Protein AF-A0A150UPG4-F1 (afdb_monomer)

Solvent-accessible surface area (backbone atoms only — not comparable to full-atom values): 5009 Å² total; per-residue (Å²): 104,59,50,99,86,68,46,80,48,86,48,70,66,54,48,49,53,55,48,41,57,70,78,56,58,82,77,76,80,80,86,58,73,80,58,68,83,62,72,75,79,78,75,76,81,78,76,76,86,82,62,90,86,70,77,75,87,74,74,69,90,82,75,69,80,81,76,82,134

Foldseek 3Di:
DADPVRHDDPDPVVVVVRVCCVPPPDDDDDDCV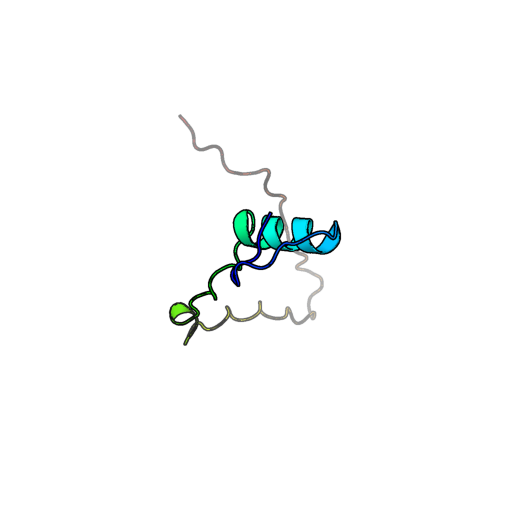VVVPDDDPDPDPDPPPPDPPDPDPPPDPPPDPDDDD

Sequence (69 aa):
MTNSQGEEVTTYKGKADLLAGHFFPEPKPADLSDLQGTRYPEPFPAYSSSNPGQALYIMPPETAPSKPL

Mean predicted aligned error: 17.61 Å

pLDDT: mean 73.86, std 16.45, range [40.22, 94.81]

Structure (mmCIF, N/CA/C/O backbone):
data_AF-A0A150UPG4-F1
#
_entry.id   AF-A0A150UPG4-F1
#
loop_
_atom_site.group_PDB
_atom_site.id
_atom_site.type_symbol
_atom_site.label_atom_id
_atom_site.label_alt_id
_atom_site.label_comp_id
_atom_site.label_asym_id
_atom_site.label_entity_id
_atom_site.label_seq_id
_atom_site.pdbx_PDB_ins_code
_atom_site.Cartn_x
_atom_site.Cartn_y
_atom_site.Cartn_z
_atom_site.occupancy
_atom_site.B_iso_or_equiv
_atom_site.auth_seq_id
_atom_site.auth_comp_id
_atom_site.auth_asym_id
_atom_site.auth_atom_id
_atom_site.pdbx_PDB_model_num
ATOM 1 N N . MET A 1 1 ? -12.100 1.249 24.007 1.00 80.88 1 MET A N 1
ATOM 2 C CA . MET A 1 1 ? -11.396 0.722 22.815 1.00 80.88 1 MET A CA 1
ATOM 3 C C . MET A 1 1 ? -10.240 -0.107 23.334 1.00 80.88 1 MET A C 1
ATOM 5 O O . MET A 1 1 ? -9.556 0.379 24.228 1.00 80.88 1 MET A O 1
ATOM 9 N N . THR A 1 2 ? -10.073 -1.336 22.858 1.00 90.06 2 THR A N 1
ATOM 10 C CA . THR A 1 2 ? -9.019 -2.248 23.325 1.00 90.06 2 THR A CA 1
ATOM 11 C C . THR A 1 2 ? -7.984 -2.473 22.229 1.00 90.06 2 THR A C 1
ATOM 13 O O . THR A 1 2 ? -8.336 -2.433 21.048 1.00 90.06 2 THR A O 1
ATOM 16 N N . ASN A 1 3 ? -6.721 -2.676 22.602 1.00 87.56 3 ASN A N 1
ATOM 17 C CA . ASN A 1 3 ? -5.672 -3.062 21.656 1.00 87.56 3 ASN A CA 1
ATOM 18 C C . ASN A 1 3 ? -5.777 -4.553 21.275 1.00 87.56 3 ASN A C 1
ATOM 20 O O . ASN A 1 3 ? -6.665 -5.269 21.743 1.00 87.56 3 ASN A O 1
ATOM 24 N N . SER A 1 4 ? -4.877 -5.026 20.410 1.00 85.44 4 SER A N 1
ATOM 25 C CA . SER A 1 4 ? -4.824 -6.431 19.977 1.00 85.44 4 SER A CA 1
ATOM 26 C C . SER A 1 4 ? -4.463 -7.406 21.104 1.00 85.44 4 SER A C 1
ATOM 28 O O . SER A 1 4 ? -4.693 -8.605 20.968 1.00 85.44 4 SER A O 1
ATOM 30 N N . GLN A 1 5 ? -3.947 -6.901 22.225 1.00 90.81 5 GLN A N 1
ATOM 31 C CA . GLN A 1 5 ? -3.673 -7.646 23.451 1.00 90.81 5 GLN A CA 1
ATOM 32 C C . GLN A 1 5 ? -4.869 -7.664 24.423 1.00 90.81 5 GLN A C 1
ATOM 34 O O . GLN A 1 5 ? -4.791 -8.289 25.477 1.00 90.81 5 GLN A O 1
ATOM 39 N N . GLY A 1 6 ? -5.984 -7.008 24.078 1.00 89.94 6 GLY A N 1
ATOM 40 C CA . GLY A 1 6 ? -7.181 -6.923 24.920 1.00 89.94 6 GLY A CA 1
ATOM 41 C C . GLY A 1 6 ? -7.102 -5.874 26.033 1.00 89.94 6 GLY A C 1
ATOM 42 O O . GLY A 1 6 ? -8.018 -5.781 26.847 1.00 89.94 6 GLY A O 1
ATOM 43 N N . GLU A 1 7 ? -6.047 -5.063 26.071 1.00 92.00 7 GLU A N 1
ATOM 44 C CA . GLU A 1 7 ? -5.868 -4.012 27.069 1.00 92.00 7 GLU A CA 1
ATOM 45 C C . GLU A 1 7 ? -6.655 -2.758 26.689 1.00 92.00 7 GLU A C 1
ATOM 47 O O . GLU A 1 7 ? -6.756 -2.387 25.514 1.00 92.00 7 GLU A O 1
ATOM 52 N N . GLU A 1 8 ? -7.202 -2.071 27.691 1.00 94.81 8 GLU A N 1
ATOM 53 C CA . GLU A 1 8 ? -7.925 -0.826 27.473 1.00 94.81 8 GLU A CA 1
ATOM 54 C C . GLU A 1 8 ? -6.974 0.317 27.096 1.00 94.81 8 GLU A C 1
ATOM 56 O O . GLU A 1 8 ? -6.047 0.665 27.826 1.00 94.81 8 GLU A O 1
ATOM 61 N N . VAL A 1 9 ? -7.257 0.966 25.966 1.00 91.94 9 VAL A N 1
ATOM 62 C CA . VAL A 1 9 ? -6.501 2.129 25.506 1.00 91.94 9 VAL A CA 1
ATOM 63 C C . VAL A 1 9 ? -7.217 3.415 25.905 1.00 91.94 9 VAL A C 1
ATOM 65 O O . VAL A 1 9 ? -8.231 3.813 25.319 1.00 91.94 9 VAL A O 1
ATOM 68 N N . THR A 1 10 ? -6.661 4.095 26.905 1.00 93.75 10 THR A N 1
ATOM 69 C CA . THR A 1 10 ? -7.238 5.316 27.489 1.00 93.75 10 THR A CA 1
ATOM 70 C C . THR A 1 10 ? -6.704 6.599 26.848 1.00 93.75 10 THR A C 1
ATOM 72 O O . THR A 1 10 ? -7.402 7.614 26.823 1.00 93.75 10 THR A O 1
ATOM 75 N N . THR A 1 11 ? -5.505 6.559 26.260 1.00 94.38 11 THR A N 1
ATOM 76 C CA . THR A 1 11 ? -4.840 7.738 25.686 1.00 94.38 11 THR A CA 1
ATOM 77 C C . THR A 1 11 ? -5.325 8.059 24.271 1.00 94.38 11 THR A C 1
ATOM 79 O O . THR A 1 11 ? -5.651 7.169 23.485 1.00 94.38 11 THR A O 1
ATOM 82 N N . TYR A 1 12 ? -5.338 9.348 23.913 1.00 91.94 12 TYR A N 1
ATOM 83 C CA . TYR A 1 12 ? -5.678 9.786 22.552 1.00 91.94 12 TYR A CA 1
ATOM 84 C C . TYR A 1 12 ? -4.719 9.221 21.503 1.00 91.94 12 TYR A C 1
ATOM 86 O O . TYR A 1 12 ? -5.168 8.758 20.458 1.00 91.94 12 TYR A O 1
ATOM 94 N N . LYS A 1 13 ? -3.414 9.206 21.808 1.00 91.62 13 LYS A N 1
ATOM 95 C CA . LYS A 1 13 ? -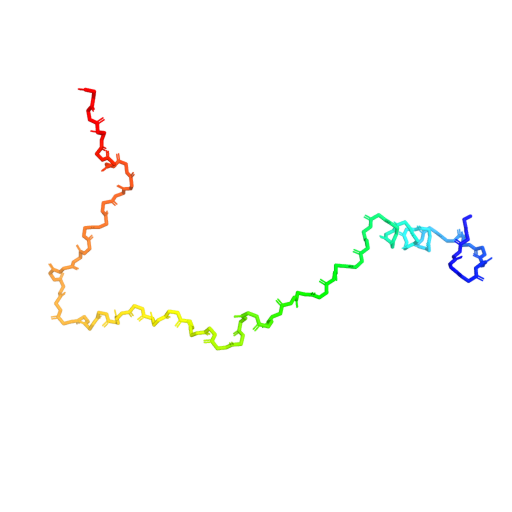2.392 8.643 20.924 1.00 91.62 13 LYS A CA 1
ATOM 96 C C . LYS A 1 13 ? -2.653 7.162 20.647 1.00 91.62 13 LYS A C 1
ATOM 98 O O . LYS A 1 13 ? -2.744 6.779 19.492 1.00 91.62 13 LYS A O 1
ATOM 103 N N . GLY A 1 14 ? -2.885 6.358 21.686 1.00 90.19 14 GLY A N 1
ATOM 104 C CA . GLY A 1 14 ? -3.135 4.931 21.491 1.00 90.19 14 GLY A CA 1
ATOM 105 C C . GLY A 1 14 ? -4.405 4.653 20.678 1.00 90.19 14 GLY A C 1
ATOM 106 O O . GLY A 1 14 ? -4.432 3.722 19.879 1.00 90.19 14 GLY A O 1
ATOM 107 N N . LYS A 1 15 ? -5.456 5.469 20.832 1.00 92.56 15 LYS A N 1
ATOM 108 C CA . LYS A 1 15 ? -6.666 5.352 19.998 1.00 92.56 15 LYS A CA 1
ATOM 109 C C . LYS A 1 15 ? -6.369 5.677 18.532 1.00 92.56 15 LYS A C 1
ATOM 111 O O . LYS A 1 15 ? -6.856 4.973 17.653 1.00 92.56 15 LYS A O 1
ATOM 116 N N . ALA A 1 16 ? -5.574 6.716 18.274 1.00 90.12 16 ALA A N 1
ATOM 117 C CA . ALA A 1 16 ? -5.145 7.073 16.925 1.00 90.12 16 ALA A CA 1
ATOM 118 C C . ALA A 1 16 ? -4.298 5.962 16.289 1.00 90.12 16 ALA A C 1
ATOM 120 O O . ALA A 1 16 ? -4.555 5.597 15.146 1.00 90.12 16 ALA A O 1
ATOM 121 N N . ASP A 1 17 ? -3.371 5.373 17.045 1.00 87.56 17 ASP A N 1
ATOM 122 C CA . ASP A 1 17 ? -2.521 4.271 16.580 1.00 87.56 17 ASP A CA 1
ATOM 123 C C . ASP A 1 17 ? -3.361 3.029 16.217 1.00 87.56 17 ASP A C 1
ATOM 125 O O . ASP A 1 17 ? -3.152 2.414 15.170 1.00 87.56 17 ASP A O 1
ATOM 129 N N . LEU A 1 18 ? -4.379 2.696 17.022 1.00 88.81 18 LEU A N 1
ATOM 130 C CA . LEU A 1 18 ? -5.296 1.593 16.714 1.00 88.81 18 LEU A CA 1
ATOM 131 C C . LEU A 1 18 ? -6.143 1.848 15.463 1.00 88.81 18 LEU A C 1
ATOM 133 O O . LEU A 1 18 ? -6.380 0.930 14.679 1.00 88.81 18 LEU A O 1
ATOM 137 N N . LEU A 1 19 ? -6.613 3.081 15.266 1.00 88.62 19 LEU A N 1
ATOM 138 C CA . LEU A 1 19 ? -7.350 3.450 14.057 1.00 88.62 19 LEU A CA 1
ATOM 139 C C . LEU A 1 19 ? -6.435 3.424 12.830 1.00 88.62 19 LEU A C 1
ATOM 141 O O . LEU A 1 19 ? -6.842 2.922 11.784 1.00 88.62 19 LEU A O 1
ATOM 145 N N . ALA A 1 20 ? -5.199 3.908 12.957 1.00 86.12 20 ALA A N 1
ATOM 146 C CA . ALA A 1 20 ? -4.222 3.896 11.877 1.00 86.12 20 ALA A CA 1
ATOM 147 C C . ALA A 1 20 ? -3.963 2.468 11.382 1.00 86.12 20 ALA A C 1
ATOM 149 O O . ALA A 1 20 ? -4.084 2.221 10.187 1.00 86.12 20 ALA A O 1
ATOM 150 N N . GLY A 1 21 ? -3.737 1.512 12.289 1.00 82.06 21 GLY A N 1
ATOM 151 C CA . GLY A 1 21 ? -3.551 0.106 11.916 1.00 82.06 21 GLY A CA 1
ATOM 152 C C . GLY A 1 21 ? -4.773 -0.545 11.250 1.00 82.06 21 GLY A C 1
ATOM 153 O O . GLY A 1 21 ? -4.614 -1.473 10.462 1.00 82.06 21 GLY A O 1
ATOM 154 N N . HIS A 1 22 ? -5.988 -0.057 11.529 1.00 82.00 22 HIS A N 1
ATOM 155 C CA . HIS A 1 22 ? -7.225 -0.572 10.930 1.00 82.00 22 HIS A CA 1
ATOM 156 C C . HIS A 1 22 ? -7.546 0.027 9.556 1.00 82.00 22 HIS A C 1
ATOM 158 O O . HIS A 1 22 ? -7.988 -0.697 8.666 1.00 82.00 22 HIS A O 1
ATOM 164 N N . PHE A 1 23 ? -7.377 1.340 9.392 1.00 84.88 23 PHE A N 1
ATOM 165 C CA . PHE A 1 23 ? -7.740 2.050 8.159 1.00 84.88 23 PHE A CA 1
ATOM 166 C C . PHE A 1 23 ? -6.584 2.152 7.162 1.00 84.88 23 PHE A C 1
ATOM 168 O O . PHE A 1 23 ? -6.822 2.248 5.960 1.00 84.88 23 PHE A O 1
ATOM 175 N N . PHE A 1 24 ? -5.347 2.108 7.650 1.00 84.69 24 PHE A N 1
ATOM 176 C CA . PHE A 1 24 ? -4.126 2.224 6.861 1.00 84.69 24 PHE A CA 1
ATOM 177 C C . PHE A 1 24 ? -3.201 1.048 7.188 1.00 84.69 24 PHE A C 1
ATOM 179 O O . PHE A 1 24 ? -2.166 1.233 7.833 1.00 84.69 24 PHE A O 1
ATOM 186 N N . PRO A 1 25 ? -3.577 -0.182 6.788 1.00 81.56 25 PRO A N 1
ATOM 187 C CA . PRO A 1 25 ? -2.695 -1.324 6.958 1.00 81.56 25 PRO A CA 1
ATOM 188 C C . PRO A 1 25 ? -1.371 -1.074 6.231 1.00 81.56 25 PRO A C 1
ATOM 190 O O . PRO A 1 25 ? -1.337 -0.426 5.180 1.00 81.56 25 PRO A O 1
ATOM 193 N N . GLU A 1 26 ? -0.283 -1.606 6.786 1.00 83.00 26 GLU A N 1
ATOM 194 C CA . GLU A 1 26 ? 1.031 -1.522 6.154 1.00 83.00 26 GLU A CA 1
ATOM 195 C C . GLU A 1 26 ? 0.966 -2.144 4.746 1.00 83.00 26 GLU A C 1
ATOM 197 O O . GLU A 1 26 ? 0.436 -3.254 4.584 1.00 83.00 26 GLU A O 1
ATOM 202 N N . PRO A 1 27 ? 1.442 -1.440 3.701 1.00 85.56 27 PRO A N 1
ATOM 203 C CA . PRO A 1 27 ? 1.430 -1.983 2.355 1.00 85.56 27 PRO A CA 1
ATOM 204 C C . PRO A 1 27 ? 2.312 -3.231 2.297 1.00 85.56 27 PRO A C 1
ATOM 206 O O . PRO A 1 27 ? 3.390 -3.286 2.889 1.00 85.56 27 PRO A O 1
ATOM 209 N N . LYS A 1 28 ? 1.865 -4.243 1.550 1.00 87.88 28 LYS A N 1
ATOM 210 C CA . LYS A 1 28 ? 2.691 -5.427 1.301 1.00 87.88 28 LYS A CA 1
ATOM 211 C C . LYS A 1 28 ? 3.985 -5.005 0.589 1.00 87.88 28 LYS A C 1
ATOM 213 O O . LYS A 1 28 ? 3.914 -4.134 -0.283 1.00 87.88 28 LYS A O 1
ATOM 218 N N . PRO A 1 29 ? 5.135 -5.629 0.904 1.00 89.00 29 PRO A N 1
ATOM 219 C CA . PRO A 1 29 ? 6.357 -5.420 0.141 1.00 89.00 29 PRO A CA 1
ATOM 220 C C . PRO A 1 29 ? 6.100 -5.649 -1.349 1.00 89.00 29 PRO A C 1
ATOM 222 O O . PRO A 1 29 ? 5.387 -6.585 -1.718 1.00 89.00 29 PRO A O 1
ATOM 225 N N . ALA A 1 30 ? 6.668 -4.789 -2.193 1.00 87.06 30 ALA A N 1
ATOM 226 C CA . ALA A 1 30 ? 6.614 -4.988 -3.632 1.00 87.06 30 ALA A CA 1
ATOM 227 C C . ALA A 1 30 ? 7.358 -6.278 -3.999 1.00 87.06 30 ALA A C 1
ATOM 229 O O . ALA A 1 30 ? 8.448 -6.540 -3.486 1.00 87.06 30 ALA A O 1
ATOM 230 N N . ASP A 1 31 ? 6.765 -7.072 -4.887 1.00 88.44 31 ASP A N 1
ATOM 231 C CA . ASP A 1 31 ? 7.489 -8.148 -5.549 1.00 88.44 31 ASP A CA 1
ATOM 232 C C . ASP A 1 31 ? 8.450 -7.514 -6.561 1.00 88.44 31 ASP A C 1
ATOM 234 O O . ASP A 1 31 ? 8.035 -6.694 -7.374 1.00 88.44 31 ASP A O 1
ATOM 238 N N . LEU A 1 32 ? 9.735 -7.845 -6.447 1.00 85.44 32 LEU A N 1
ATOM 239 C CA . LEU A 1 32 ? 10.804 -7.348 -7.319 1.00 85.44 32 LEU A CA 1
ATOM 240 C C . LEU A 1 32 ? 11.406 -8.487 -8.157 1.00 85.44 32 LEU A C 1
ATOM 242 O O . LEU A 1 32 ? 12.510 -8.351 -8.687 1.00 85.44 32 LEU A O 1
ATOM 246 N N . SER A 1 33 ? 10.744 -9.647 -8.211 1.00 86.69 33 SER A N 1
ATOM 247 C CA . SER A 1 33 ? 11.219 -10.811 -8.965 1.00 86.69 33 SER A CA 1
ATOM 248 C C . SER A 1 33 ? 11.319 -10.530 -10.466 1.00 86.69 33 SER A C 1
ATOM 250 O O . SER A 1 33 ? 12.238 -11.019 -11.118 1.00 86.69 33 SER A O 1
ATOM 252 N N . ASP A 1 34 ? 10.437 -9.685 -10.994 1.00 79.31 34 ASP A N 1
ATOM 253 C CA . ASP A 1 34 ? 10.414 -9.219 -12.380 1.00 79.31 34 ASP A CA 1
ATOM 254 C C . ASP A 1 34 ? 11.539 -8.226 -12.711 1.00 79.31 34 ASP A C 1
ATOM 256 O O . ASP A 1 34 ? 11.957 -8.137 -13.863 1.00 79.31 34 ASP A O 1
ATOM 260 N N . LEU A 1 35 ? 12.070 -7.520 -11.708 1.00 77.19 35 LEU A N 1
ATOM 261 C CA . LEU A 1 35 ? 13.218 -6.617 -11.841 1.00 77.19 35 LEU A CA 1
ATOM 262 C C . LEU A 1 35 ? 14.563 -7.358 -11.841 1.00 77.19 35 LEU A C 1
ATOM 264 O O . LEU A 1 35 ? 15.602 -6.772 -12.170 1.00 77.19 35 LEU A O 1
ATOM 268 N N . GLN A 1 36 ? 14.591 -8.649 -11.493 1.00 73.69 36 GLN A N 1
ATOM 269 C CA . GLN A 1 36 ? 15.813 -9.440 -11.609 1.00 73.69 36 GLN A CA 1
ATOM 270 C C . GLN A 1 36 ? 16.160 -9.652 -13.087 1.00 73.69 36 GLN A C 1
ATOM 272 O O . GLN A 1 36 ? 15.544 -10.443 -13.793 1.00 73.69 36 GLN A O 1
ATOM 277 N N . GLY A 1 37 ? 17.180 -8.934 -13.559 1.00 71.00 37 GLY A N 1
ATOM 278 C CA . GLY A 1 37 ? 17.643 -9.003 -14.947 1.00 71.00 37 GLY A CA 1
ATOM 279 C C . GLY A 1 37 ? 17.084 -7.910 -15.859 1.00 71.00 37 GLY A C 1
ATOM 280 O O . GLY A 1 37 ? 17.448 -7.872 -17.036 1.00 71.00 37 GLY A O 1
ATOM 281 N N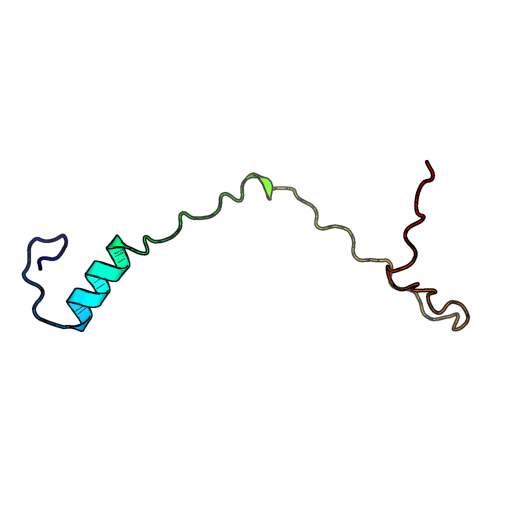 . THR A 1 38 ? 16.273 -6.977 -15.346 1.00 71.12 38 THR A N 1
ATOM 282 C CA . THR A 1 38 ? 15.918 -5.779 -16.113 1.00 71.12 38 THR A CA 1
ATOM 283 C C . THR A 1 38 ? 17.140 -4.880 -16.232 1.00 71.12 38 THR A C 1
ATOM 285 O O . THR A 1 38 ? 17.609 -4.299 -15.252 1.00 71.12 38 THR A O 1
ATOM 288 N N . ARG A 1 39 ? 17.671 -4.759 -17.447 1.00 77.94 39 ARG A N 1
ATOM 289 C CA . ARG A 1 39 ? 18.671 -3.744 -17.768 1.00 77.94 39 ARG A CA 1
ATOM 290 C C . ARG A 1 39 ? 17.940 -2.414 -17.908 1.00 77.94 39 ARG A C 1
ATOM 292 O O . ARG A 1 39 ? 17.018 -2.307 -18.716 1.00 77.94 39 ARG A O 1
ATOM 299 N N . TYR A 1 40 ? 18.344 -1.413 -17.128 1.00 74.81 40 TYR A N 1
ATOM 300 C CA . TYR A 1 40 ? 17.906 -0.044 -17.387 1.00 74.81 40 TYR A CA 1
ATOM 301 C C . TYR A 1 40 ? 18.228 0.315 -18.843 1.00 74.81 40 TYR A C 1
ATOM 303 O O . TYR A 1 40 ? 19.263 -0.128 -19.352 1.00 74.81 40 TYR A O 1
ATOM 311 N N . PRO A 1 41 ? 17.358 1.073 -19.532 1.00 80.12 41 PRO A N 1
ATOM 312 C CA .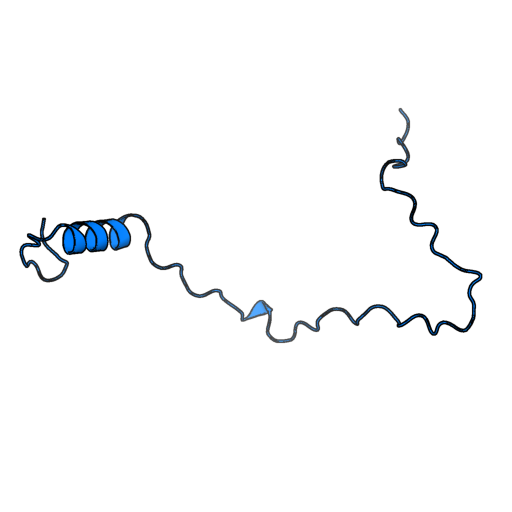 PRO A 1 41 ? 17.668 1.524 -20.878 1.00 80.12 41 PRO A CA 1
ATOM 313 C C . PRO A 1 41 ? 19.021 2.232 -20.866 1.00 80.12 41 PRO A C 1
ATOM 315 O O . PRO A 1 41 ? 19.342 2.962 -19.924 1.00 80.12 41 PRO A O 1
ATOM 318 N N . GLU A 1 42 ? 19.817 1.979 -21.902 1.00 81.19 42 GLU A N 1
ATOM 319 C CA . GLU A 1 42 ? 21.099 2.655 -22.047 1.00 81.19 42 GLU A CA 1
ATOM 320 C C . GLU A 1 42 ? 20.874 4.173 -22.006 1.00 81.19 42 GLU A C 1
ATOM 322 O O . GLU A 1 42 ? 19.915 4.665 -22.617 1.00 81.19 42 GLU A O 1
ATOM 327 N N . PRO A 1 43 ? 21.719 4.923 -21.277 1.00 81.06 43 PRO A N 1
ATOM 328 C CA . PRO A 1 43 ? 21.628 6.371 -21.276 1.00 81.06 43 PRO A CA 1
ATOM 329 C C . PRO A 1 43 ? 21.719 6.883 -22.714 1.00 81.06 43 PRO A C 1
ATOM 331 O O . PRO A 1 43 ? 22.445 6.329 -23.544 1.00 81.06 43 PRO A O 1
ATOM 334 N N . PHE A 1 44 ? 20.972 7.949 -23.011 1.00 77.12 44 PHE A N 1
ATOM 335 C CA . PHE A 1 44 ? 21.046 8.590 -24.319 1.00 77.12 44 PHE A CA 1
ATOM 336 C C . PHE A 1 44 ? 22.507 8.906 -24.659 1.00 77.12 44 PHE A C 1
ATOM 338 O O . PHE A 1 44 ? 23.251 9.343 -23.772 1.00 77.12 44 PHE A O 1
ATOM 345 N N . PRO A 1 45 ? 22.930 8.697 -25.919 1.00 75.06 45 PRO A N 1
ATOM 346 C CA . PRO A 1 45 ? 24.292 8.998 -26.318 1.00 75.06 45 PRO A CA 1
ATOM 347 C C . PRO A 1 45 ? 24.603 10.449 -25.958 1.00 75.06 45 PRO A C 1
ATOM 349 O O . PRO A 1 45 ? 23.862 11.367 -26.317 1.00 75.06 45 PRO A O 1
ATOM 352 N N . ALA A 1 46 ? 25.693 10.648 -25.216 1.00 69.31 46 ALA A N 1
ATOM 353 C CA . ALA A 1 46 ? 26.203 11.977 -24.949 1.00 69.31 46 ALA A CA 1
ATOM 354 C C . ALA A 1 46 ? 26.56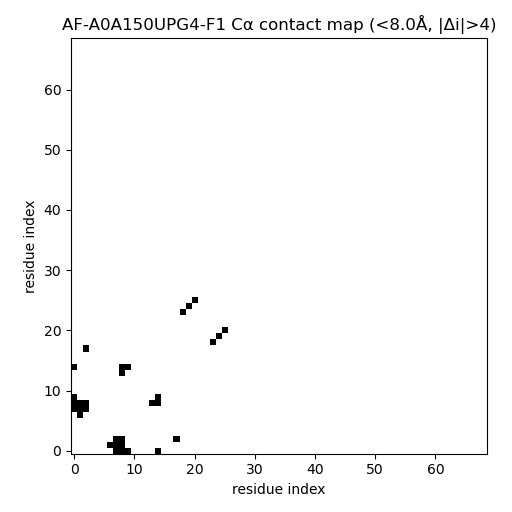2 12.600 -26.301 1.00 69.31 46 ALA A C 1
ATOM 356 O O . ALA A 1 46 ? 27.488 12.143 -26.972 1.00 69.31 46 ALA A O 1
ATOM 357 N N . TYR A 1 47 ? 25.812 13.617 -26.723 1.00 62.88 47 TYR A N 1
ATOM 358 C CA . TYR A 1 47 ? 26.199 14.422 -27.870 1.00 62.88 47 TYR A CA 1
ATOM 359 C C . TYR A 1 47 ? 27.540 15.071 -27.528 1.00 62.88 47 TYR A C 1
ATOM 361 O O . TYR A 1 47 ? 27.606 16.017 -26.744 1.00 62.88 47 TYR A O 1
ATOM 369 N N . SER A 1 48 ? 28.624 14.539 -28.089 1.00 55.94 48 SER A N 1
ATOM 370 C CA . SER A 1 48 ? 29.919 15.202 -28.087 1.00 55.94 48 SER A CA 1
ATOM 371 C C . SER A 1 48 ? 29.734 16.531 -28.812 1.00 55.94 48 SER A C 1
ATOM 373 O O . SER A 1 48 ? 29.557 16.562 -30.031 1.00 55.94 48 SER A O 1
ATOM 375 N N . SER A 1 49 ? 29.701 17.625 -28.056 1.00 58.03 49 SER A N 1
ATOM 376 C CA . SER A 1 49 ? 29.533 18.980 -28.565 1.00 58.03 49 SER A CA 1
ATOM 377 C C . SER A 1 49 ? 30.787 19.415 -29.329 1.00 58.03 49 SER A C 1
ATOM 379 O O . SER A 1 49 ? 31.599 20.190 -28.832 1.00 58.03 49 SER A O 1
ATOM 381 N N . SER A 1 50 ? 30.977 18.902 -30.540 1.00 54.06 50 SER A N 1
ATOM 382 C CA . SER A 1 50 ? 31.914 19.466 -31.515 1.00 54.06 50 SER A CA 1
ATOM 383 C C . SER A 1 50 ? 31.197 20.133 -32.687 1.00 54.06 50 SER A C 1
ATOM 385 O O . SER A 1 50 ? 31.855 20.628 -33.594 1.00 54.06 50 SER A O 1
ATOM 387 N N . ASN A 1 51 ? 29.860 20.217 -32.662 1.00 50.72 51 ASN A N 1
ATOM 388 C CA . ASN A 1 51 ? 29.102 20.920 -33.691 1.00 50.72 51 ASN A CA 1
ATOM 389 C C . ASN A 1 51 ? 27.923 21.711 -33.088 1.00 50.72 51 ASN A C 1
ATOM 391 O O . ASN A 1 51 ? 26.911 21.110 -32.732 1.00 50.72 51 ASN A O 1
ATOM 395 N N . PRO A 1 52 ? 27.997 23.053 -32.994 1.00 50.31 52 PRO A N 1
ATOM 396 C CA . PRO A 1 52 ? 26.885 23.886 -32.518 1.00 50.31 52 PRO A CA 1
ATOM 397 C C . PRO A 1 52 ? 25.710 23.974 -33.516 1.00 50.31 52 PRO A C 1
ATOM 399 O O . PRO A 1 52 ? 24.718 24.640 -33.243 1.00 50.31 52 PRO A O 1
ATOM 402 N N . GLY A 1 53 ? 25.802 23.315 -34.677 1.00 51.84 53 GLY A N 1
ATOM 403 C CA . GLY A 1 53 ? 24.834 23.425 -35.773 1.00 51.84 53 GLY A CA 1
ATOM 404 C C . GLY A 1 53 ? 23.611 22.505 -35.704 1.00 51.84 53 GLY A C 1
ATOM 405 O O . GLY A 1 53 ? 22.799 22.544 -36.621 1.00 51.84 53 GLY A O 1
ATOM 406 N N . GLN A 1 54 ? 23.457 21.671 -34.671 1.00 50.50 54 GLN A N 1
ATOM 407 C CA . GLN A 1 54 ? 22.289 20.788 -34.533 1.00 50.50 54 GLN A CA 1
ATOM 408 C C . GLN A 1 54 ? 21.636 20.939 -33.158 1.00 50.50 54 GLN A C 1
ATOM 410 O O . GLN A 1 54 ? 21.469 19.987 -32.399 1.00 50.50 54 GLN A O 1
ATOM 415 N N . ALA A 1 55 ? 21.247 22.173 -32.840 1.00 52.78 55 ALA A N 1
ATOM 416 C CA . ALA A 1 55 ? 20.218 22.421 -31.845 1.00 52.78 55 ALA A CA 1
ATOM 417 C C . ALA A 1 55 ? 18.886 21.861 -32.376 1.00 52.78 55 ALA A C 1
ATOM 419 O O . ALA A 1 55 ? 18.196 22.496 -33.166 1.00 52.78 55 ALA A O 1
ATOM 420 N N . LEU A 1 56 ? 18.602 20.612 -32.002 1.00 50.97 56 LEU A N 1
ATOM 421 C CA . LEU A 1 56 ? 17.294 20.136 -31.553 1.00 50.97 56 LEU A CA 1
ATOM 422 C C . LEU A 1 56 ? 16.095 20.983 -32.028 1.00 50.97 56 LEU A C 1
ATOM 424 O O . LEU A 1 56 ? 15.642 21.888 -31.329 1.00 50.97 56 LEU A O 1
ATOM 428 N N 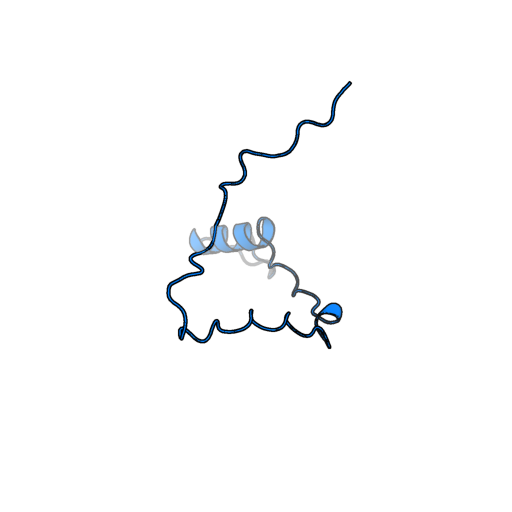. TYR A 1 57 ? 15.505 20.612 -33.168 1.00 51.62 57 TYR A N 1
ATOM 429 C CA . TYR A 1 57 ? 14.078 20.853 -33.395 1.00 51.62 57 TYR A CA 1
ATOM 430 C 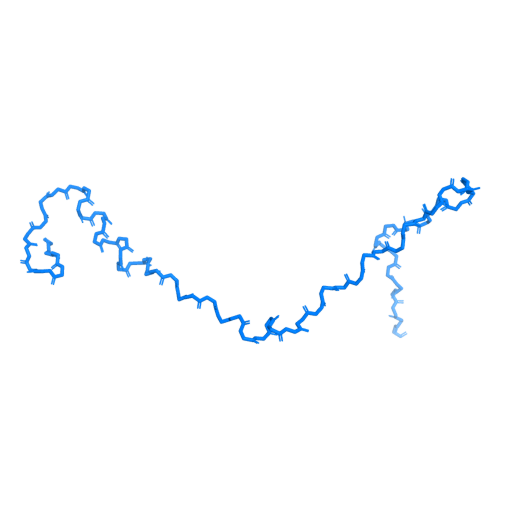C . TYR A 1 57 ? 13.295 19.972 -32.408 1.00 51.62 57 TYR A C 1
ATOM 432 O O . TYR A 1 57 ? 12.830 18.887 -32.749 1.00 51.62 57 TYR A O 1
ATOM 440 N N . ILE A 1 58 ? 13.167 20.418 -31.157 1.00 54.62 58 ILE A N 1
ATOM 441 C CA . ILE A 1 58 ? 12.096 19.946 -30.277 1.00 54.62 58 ILE A CA 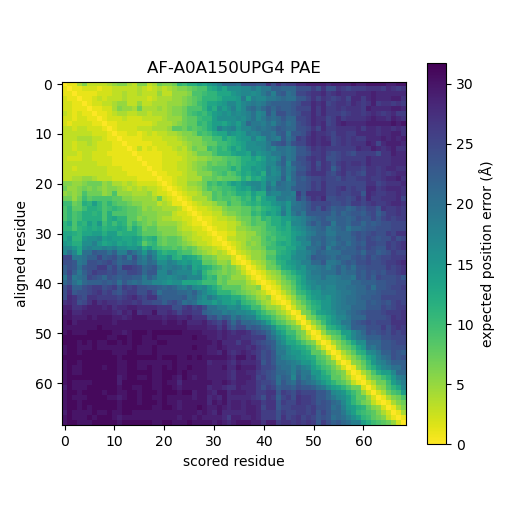1
ATOM 442 C C . ILE A 1 58 ? 10.862 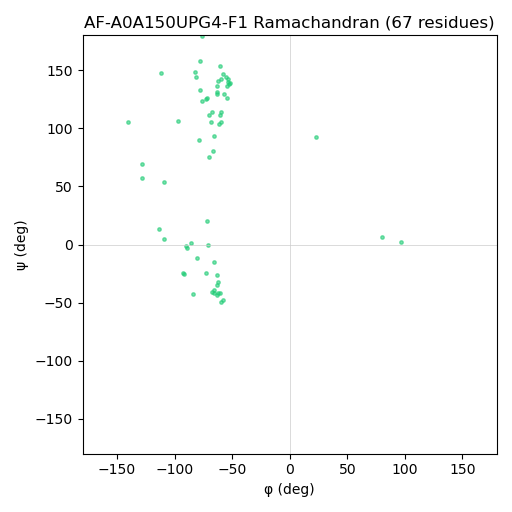20.717 -30.728 1.00 54.62 58 ILE A C 1
ATOM 444 O O . ILE A 1 58 ? 10.610 21.832 -30.276 1.00 54.62 58 ILE A O 1
ATOM 448 N N . MET A 1 59 ? 10.121 20.161 -31.685 1.00 48.78 59 MET A N 1
ATOM 449 C CA . MET A 1 59 ? 8.757 20.631 -31.893 1.00 48.78 59 MET A CA 1
ATOM 450 C C . MET A 1 59 ? 7.954 20.326 -30.619 1.00 48.78 59 MET A C 1
ATOM 452 O O . MET A 1 59 ? 8.008 19.191 -30.137 1.00 48.78 59 MET A O 1
ATOM 456 N N . PRO A 1 60 ? 7.223 21.301 -30.051 1.00 54.81 60 PRO A N 1
ATOM 457 C CA . PRO A 1 60 ? 6.266 21.019 -28.989 1.00 54.81 60 PRO A CA 1
ATOM 458 C C . PRO A 1 60 ? 5.185 20.046 -29.500 1.00 54.81 60 PRO A C 1
ATOM 460 O O . PRO A 1 60 ? 4.904 20.018 -30.702 1.00 54.81 60 PRO A O 1
ATOM 463 N N . PRO A 1 61 ? 4.558 19.249 -28.617 1.00 52.69 61 PRO A N 1
ATOM 464 C CA . PRO A 1 61 ? 3.678 18.135 -28.984 1.00 52.69 61 PRO A CA 1
ATOM 465 C C . PRO A 1 61 ? 2.309 18.552 -29.564 1.00 52.69 61 PRO A C 1
ATOM 467 O O . PRO A 1 61 ? 1.380 17.751 -29.559 1.00 52.69 61 PRO A O 1
ATOM 470 N N . GLU A 1 62 ? 2.151 19.775 -30.075 1.00 52.41 62 GLU A N 1
ATOM 471 C CA . GLU A 1 62 ? 0.866 20.264 -30.601 1.00 52.41 62 GLU A CA 1
ATOM 472 C C . GLU A 1 62 ? 0.633 19.970 -32.089 1.00 52.41 62 GLU A C 1
ATOM 474 O O . GLU A 1 62 ? -0.457 20.217 -32.598 1.00 52.41 62 GLU A O 1
ATOM 479 N N . THR A 1 63 ? 1.593 19.369 -32.794 1.00 55.00 63 THR A N 1
ATOM 480 C CA . THR A 1 63 ? 1.419 18.984 -34.206 1.00 55.00 63 THR A CA 1
ATOM 481 C C . THR A 1 63 ? 1.318 17.468 -34.368 1.00 55.00 63 THR A C 1
ATOM 483 O O . THR A 1 63 ? 2.051 16.847 -35.136 1.00 55.00 63 THR A O 1
ATOM 486 N N . ALA A 1 64 ? 0.395 16.838 -33.638 1.00 51.12 64 ALA A N 1
ATOM 487 C CA . ALA A 1 64 ? -0.071 15.511 -34.024 1.00 51.12 64 ALA A CA 1
ATOM 488 C C . ALA A 1 64 ? -0.763 15.618 -35.401 1.00 51.12 64 ALA A C 1
ATOM 490 O O . ALA A 1 64 ? -1.611 16.496 -35.581 1.00 51.12 64 ALA A O 1
ATOM 491 N N . PRO A 1 65 ? -0.443 14.765 -36.392 1.00 48.38 65 PRO A N 1
ATOM 492 C CA . PRO A 1 65 ? -1.178 14.772 -37.645 1.00 48.38 65 PRO A CA 1
ATOM 493 C C . PRO A 1 65 ? -2.602 14.279 -37.372 1.00 48.38 65 PRO A C 1
ATOM 495 O O . PRO A 1 65 ? -2.810 13.117 -37.019 1.00 48.38 65 PRO A O 1
ATOM 498 N N . SER A 1 66 ? -3.588 15.162 -37.540 1.00 56.28 66 SER A N 1
ATOM 499 C CA . SER A 1 66 ? -4.986 14.749 -37.645 1.00 56.28 66 SER A CA 1
ATOM 500 C C . SER A 1 66 ? -5.103 13.810 -38.844 1.00 56.28 66 SER A C 1
ATOM 502 O O . SER A 1 66 ? -4.836 14.197 -39.983 1.00 56.28 66 SER A O 1
ATOM 504 N N . LYS A 1 67 ? -5.421 12.542 -38.582 1.00 45.84 67 LYS A N 1
ATOM 505 C CA . LYS A 1 67 ? -5.672 11.549 -39.626 1.00 45.84 67 LYS A CA 1
ATOM 506 C C . LYS A 1 67 ? -7.089 11.795 -40.177 1.00 45.84 67 LYS A C 1
ATOM 508 O O . LYS A 1 67 ? -7.995 11.991 -39.369 1.00 45.84 67 LYS A O 1
ATOM 513 N N . PRO A 1 68 ? -7.286 11.833 -41.506 1.00 50.06 68 PRO A N 1
ATOM 514 C CA . PRO A 1 68 ? -8.514 12.354 -42.102 1.00 50.06 68 PRO A CA 1
ATOM 515 C C . PRO A 1 68 ? -9.678 11.355 -42.022 1.00 50.06 68 PRO A C 1
ATOM 517 O O . PRO A 1 68 ? -9.454 10.148 -41.899 1.00 50.06 68 PRO A O 1
ATOM 520 N N . LEU A 1 69 ? -10.900 11.894 -42.115 1.00 40.22 69 LEU A N 1
ATOM 521 C CA . LEU A 1 69 ? -12.118 11.184 -42.533 1.00 40.22 69 LEU A CA 1
ATOM 522 C C . LEU A 1 69 ? -12.076 10.905 -44.040 1.00 40.22 69 LEU A C 1
ATOM 524 O O . LEU A 1 69 ? -11.629 11.813 -44.779 1.00 40.22 69 LEU A O 1
#

Radius of gyration: 28.24 Å; Cα contacts (8 Å, |Δi|>4): 16; chains: 1; bounding box: 44×35×70 Å

Secondary structure (DSSP, 8-state):
-B-TTS-B--SHHHHHHHHHHHHSPPPPPPP-STTTT-PPPPPPP----S-TT-------TT-------